Protein AF-A0AAV4U9Y9-F1 (afdb_monomer_lite)

Radius of gyration: 12.06 Å; chains: 1; bounding box: 28×24×32 Å

Secondary structure (DSSP, 8-state):
---TT-SS--EEEEE-SHHHHHHHHHTT-SEEEE--TTTTSSTTPPPGGGS-GGG-GGGHHHHHHSEEEE-

pLDDT: mean 77.05, std 12.48, range [47.72, 91.75]

Organism: Caerostris extrusa (NCBI:txid172846)

Sequence (71 aa):
MGCKNSKLPVIAKGILSGEDAKAAVECGVSAIMVSNHGGRLIEKVVSTSSIESRSFPEDADVAAKCGVLEY

Foldseek 3Di:
DDFPPDPDAAEAECDQDLVVLVVVLVRPHQEYEQDNVCCPPDPPDDHSVVRDPCVNVVPPVSVVRHYYHYD

InterPro domains:
  IPR000262 FMN-dependent dehydrogenase [PF01070] (4-50)
  IPR013785 Aldolase-type TIM barrel [G3DSA:3.20.20.70] (2-69)

Structure (mmCIF, N/CA/C/O backbone):
data_AF-A0AAV4U9Y9-F1
#
_entry.id   AF-A0AAV4U9Y9-F1
#
loop_
_atom_site.group_PDB
_atom_site.id
_atom_site.type_symbol
_atom_site.label_atom_id
_atom_site.label_alt_id
_atom_site.label_comp_id
_atom_site.label_asym_id
_atom_site.label_entity_id
_atom_site.label_seq_id
_atom_site.pdbx_PDB_ins_code
_atom_site.Cartn_x
_atom_site.Cartn_y
_atom_site.Cartn_z
_atom_site.occupancy
_atom_site.B_iso_or_equiv
_atom_site.auth_seq_id
_atom_site.auth_comp_id
_atom_site.auth_asym_id
_atom_site.auth_atom_id
_atom_site.pdbx_PDB_model_num
ATOM 1 N N . MET A 1 1 ? -10.344 0.696 9.450 1.00 49.09 1 MET A N 1
ATOM 2 C CA . MET A 1 1 ? -9.395 -0.028 10.324 1.00 49.09 1 MET A CA 1
ATOM 3 C C . MET A 1 1 ? -8.086 0.756 10.304 1.00 49.09 1 MET A C 1
ATOM 5 O O . MET A 1 1 ? -7.625 1.049 9.209 1.00 49.09 1 MET A O 1
ATOM 9 N N . GLY A 1 2 ? -7.613 1.248 11.457 1.00 60.81 2 GLY A N 1
ATOM 10 C CA . GLY A 1 2 ? -6.39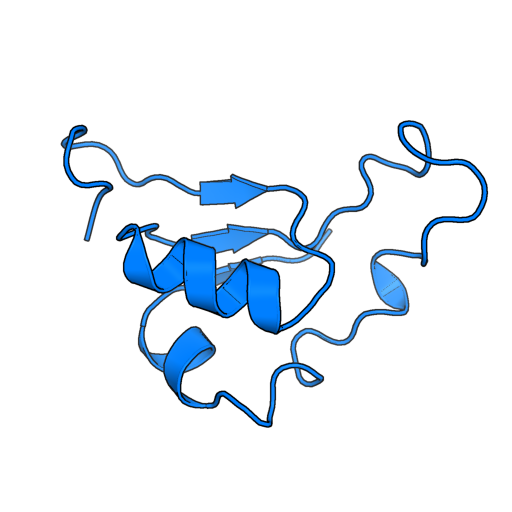4 2.069 11.590 1.00 60.81 2 GLY A CA 1
ATOM 11 C C . GLY A 1 2 ? -5.208 1.244 12.100 1.00 60.81 2 GLY A C 1
ATOM 12 O O . GLY A 1 2 ? -5.411 0.133 12.596 1.00 60.81 2 GLY A O 1
ATOM 13 N N . CYS A 1 3 ? -3.984 1.772 11.982 1.00 65.44 3 CYS A N 1
ATOM 14 C CA . CYS A 1 3 ? -2.791 1.057 12.437 1.00 65.44 3 CYS A CA 1
ATOM 15 C C . CYS A 1 3 ? -2.847 0.821 13.956 1.00 65.44 3 CYS A C 1
ATOM 17 O O . CYS A 1 3 ? -3.443 1.611 14.688 1.00 65.44 3 CYS A O 1
ATOM 19 N N . LYS A 1 4 ? -2.199 -0.243 14.451 1.00 68.50 4 LYS A N 1
ATOM 20 C CA . LYS A 1 4 ? -2.305 -0.709 15.854 1.00 68.50 4 LYS A CA 1
ATOM 21 C C . LYS A 1 4 ? -2.075 0.370 16.929 1.00 68.50 4 LYS A C 1
ATOM 23 O O . LYS A 1 4 ? -2.509 0.182 18.059 1.00 68.50 4 LYS A O 1
ATOM 28 N N . ASN A 1 5 ? -1.419 1.481 16.585 1.00 80.62 5 ASN A N 1
ATOM 29 C CA . ASN A 1 5 ? -1.052 2.555 17.505 1.00 80.62 5 ASN A CA 1
ATOM 30 C C . ASN A 1 5 ? -1.680 3.926 17.177 1.00 80.62 5 ASN A C 1
ATOM 32 O O . ASN A 1 5 ? -1.303 4.928 17.780 1.00 80.62 5 ASN A O 1
ATOM 36 N N . SER A 1 6 ? -2.615 4.002 16.223 1.00 81.75 6 SER A N 1
ATOM 37 C CA . SER A 1 6 ? -3.305 5.244 15.853 1.00 81.75 6 SER A CA 1
ATOM 38 C C . SER A 1 6 ? -4.794 5.014 15.625 1.00 81.75 6 SER A C 1
ATOM 4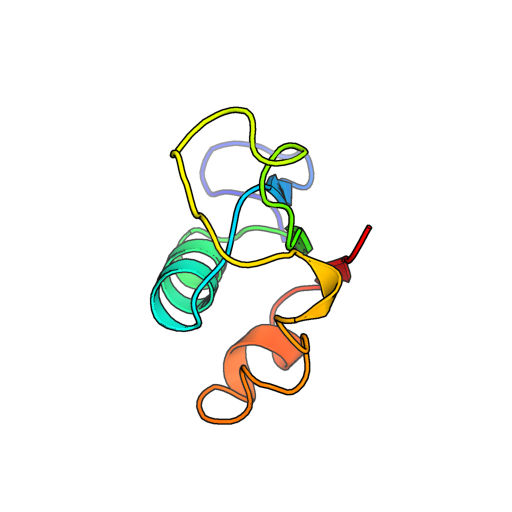0 O O . SER A 1 6 ? -5.212 4.049 14.992 1.00 81.75 6 SER A O 1
ATOM 42 N N . LYS A 1 7 ? -5.612 5.955 16.104 1.00 83.00 7 LYS A N 1
ATOM 43 C CA . LYS A 1 7 ? -7.056 5.984 15.821 1.00 83.00 7 LYS A CA 1
ATOM 44 C C . LYS A 1 7 ? -7.374 6.591 14.450 1.00 83.00 7 LYS A C 1
ATOM 46 O O . LYS A 1 7 ? -8.513 6.503 14.003 1.00 83.00 7 LYS A O 1
ATOM 51 N N . LEU A 1 8 ? -6.391 7.221 13.805 1.00 89.88 8 LEU A N 1
ATOM 52 C CA . LEU A 1 8 ? -6.538 7.788 12.469 1.00 89.88 8 LEU A CA 1
ATOM 53 C C . LEU A 1 8 ? -6.274 6.719 11.398 1.00 89.88 8 LEU A C 1
ATOM 55 O O . LEU A 1 8 ? -5.445 5.829 11.615 1.00 89.88 8 LEU A O 1
ATOM 59 N N . PRO A 1 9 ? -6.946 6.803 10.237 1.00 89.38 9 PRO A N 1
ATOM 60 C CA . PRO A 1 9 ? -6.627 5.948 9.106 1.00 89.38 9 PRO A CA 1
ATOM 61 C C . PRO A 1 9 ? -5.193 6.212 8.642 1.00 89.38 9 PRO A C 1
ATOM 63 O O . PRO A 1 9 ? -4.770 7.360 8.506 1.00 89.38 9 PRO A O 1
ATOM 66 N N . VAL A 1 10 ? -4.444 5.137 8.410 1.00 91.31 10 VAL A N 1
ATOM 67 C CA . VAL A 1 10 ? -3.050 5.204 7.957 1.00 91.31 10 VAL A CA 1
ATOM 68 C C . VAL A 1 10 ? -2.971 4.711 6.526 1.00 91.31 10 VAL A C 1
ATOM 70 O O . VAL A 1 10 ? -3.560 3.684 6.195 1.00 91.31 10 VAL A O 1
ATOM 73 N N . ILE A 1 11 ? -2.229 5.442 5.697 1.00 91.56 11 ILE A N 1
ATOM 74 C CA . ILE A 1 11 ? -1.959 5.079 4.308 1.00 91.56 11 ILE A CA 1
ATOM 75 C C . ILE A 1 11 ? -0.465 4.787 4.178 1.00 91.56 11 ILE A C 1
ATOM 77 O O . ILE A 1 11 ? 0.357 5.656 4.472 1.00 91.56 11 ILE A O 1
ATOM 81 N N . ALA A 1 12 ? -0.106 3.581 3.737 1.00 91.00 12 ALA A N 1
ATOM 82 C CA . ALA A 1 12 ? 1.279 3.246 3.414 1.00 91.00 12 ALA A CA 1
ATOM 83 C C . ALA A 1 12 ? 1.599 3.695 1.984 1.00 91.00 12 ALA A C 1
ATOM 85 O O . ALA A 1 12 ? 1.096 3.122 1.023 1.00 91.00 12 ALA A O 1
ATOM 86 N N . LYS A 1 13 ? 2.425 4.733 1.836 1.00 91.75 13 LYS A N 1
ATOM 87 C CA . LYS A 1 13 ? 2.835 5.283 0.537 1.00 91.75 13 LYS A CA 1
ATOM 88 C C . LYS A 1 13 ? 4.238 4.825 0.176 1.00 91.75 13 LYS A C 1
ATOM 90 O O . LYS A 1 13 ? 5.144 4.943 0.993 1.00 91.75 13 LYS A O 1
ATOM 95 N N . GLY A 1 14 ? 4.433 4.421 -1.075 1.00 89.38 14 GLY A N 1
ATOM 96 C CA . GLY A 1 14 ? 5.731 3.930 -1.540 1.00 89.38 14 GLY A CA 1
ATOM 97 C C . GLY A 1 14 ? 5.758 2.447 -1.877 1.00 89.38 14 GLY A C 1
ATOM 98 O O . GLY A 1 14 ? 6.834 1.924 -2.123 1.00 89.38 14 GLY A O 1
ATOM 99 N N . ILE A 1 15 ? 4.602 1.784 -1.866 1.00 89.06 15 ILE A N 1
ATOM 100 C CA . ILE A 1 15 ? 4.492 0.349 -2.127 1.00 89.06 15 ILE A CA 1
ATOM 101 C C . ILE A 1 15 ? 4.691 0.105 -3.621 1.00 89.06 15 ILE A C 1
ATOM 103 O O . ILE A 1 15 ? 3.990 0.704 -4.435 1.00 89.06 15 ILE A O 1
ATOM 107 N N . LEU A 1 16 ? 5.663 -0.738 -3.974 1.00 86.38 16 LEU A N 1
ATOM 108 C CA . LEU A 1 16 ? 6.005 -1.052 -5.367 1.00 86.38 16 LEU A CA 1
ATOM 109 C C . LEU A 1 16 ? 5.992 -2.564 -5.667 1.00 86.38 16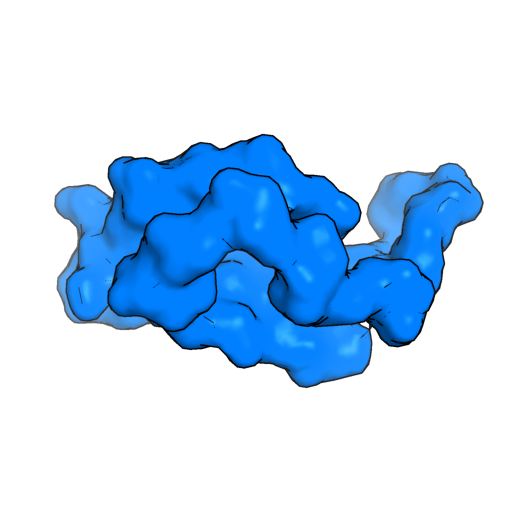 LEU A C 1
ATOM 111 O O . LEU A 1 16 ? 6.248 -2.957 -6.802 1.00 86.38 16 LEU A O 1
ATOM 115 N N . SER A 1 17 ? 5.702 -3.403 -4.670 1.00 85.56 17 SER A N 1
ATOM 116 C CA . SER A 1 17 ? 5.655 -4.866 -4.770 1.00 85.56 17 SER A CA 1
ATOM 117 C C . SER A 1 17 ? 4.453 -5.434 -4.007 1.00 85.56 17 SER A C 1
ATOM 119 O O . SER A 1 17 ? 3.886 -4.767 -3.133 1.00 85.56 17 SER A O 1
ATOM 121 N N . GLY A 1 18 ? 4.039 -6.656 -4.355 1.00 84.50 18 GLY A N 1
ATOM 122 C CA . GLY A 1 18 ? 2.928 -7.341 -3.686 1.00 84.50 18 GLY A CA 1
ATOM 123 C C . GLY A 1 18 ? 3.270 -7.760 -2.258 1.00 84.50 18 GLY A C 1
ATOM 124 O O . GLY A 1 18 ? 2.432 -7.656 -1.363 1.00 84.50 18 GLY A O 1
ATOM 125 N N . GLU A 1 19 ? 4.522 -8.135 -2.011 1.00 87.19 19 GLU A N 1
ATOM 126 C CA . GLU A 1 19 ? 5.015 -8.518 -0.690 1.00 87.19 19 GLU A CA 1
ATOM 127 C C . GLU A 1 19 ? 4.933 -7.349 0.302 1.00 87.19 19 GLU A C 1
ATOM 129 O O . GLU A 1 19 ? 4.431 -7.514 1.417 1.00 87.19 19 GLU A O 1
ATOM 134 N N . ASP A 1 20 ? 5.342 -6.147 -0.122 1.00 88.56 20 ASP A N 1
ATOM 135 C CA . ASP A 1 20 ? 5.245 -4.937 0.702 1.00 88.56 20 ASP A CA 1
ATOM 136 C C . ASP A 1 20 ? 3.780 -4.547 0.944 1.00 88.56 20 ASP A C 1
ATOM 138 O O . ASP A 1 20 ? 3.417 -4.104 2.038 1.00 88.56 20 ASP A O 1
ATOM 142 N N . ALA A 1 21 ? 2.914 -4.740 -0.058 1.00 88.50 21 ALA A N 1
ATOM 143 C CA . ALA A 1 21 ? 1.480 -4.504 0.072 1.00 88.50 21 ALA A CA 1
ATOM 144 C C . ALA A 1 21 ? 0.860 -5.418 1.141 1.00 88.50 21 ALA A C 1
ATOM 146 O O . ALA A 1 21 ? 0.137 -4.944 2.022 1.00 88.50 21 ALA A O 1
ATOM 147 N N . LYS A 1 22 ? 1.192 -6.712 1.117 1.00 88.31 22 LYS A N 1
ATOM 148 C CA . LYS A 1 22 ? 0.733 -7.700 2.098 1.00 88.31 22 LYS A CA 1
ATOM 149 C C . LYS A 1 22 ? 1.204 -7.363 3.509 1.00 88.31 22 LYS A C 1
ATOM 151 O O . LYS A 1 22 ? 0.385 -7.295 4.428 1.00 88.31 22 LYS A O 1
ATOM 156 N N . ALA A 1 23 ? 2.489 -7.049 3.669 1.00 89.50 23 ALA A N 1
ATOM 157 C CA . ALA A 1 23 ? 3.051 -6.634 4.952 1.00 89.50 23 ALA A CA 1
ATOM 158 C C . ALA A 1 23 ? 2.365 -5.368 5.503 1.00 89.50 23 ALA A C 1
ATOM 160 O O . ALA A 1 23 ? 2.068 -5.277 6.699 1.00 89.50 23 ALA A O 1
ATOM 161 N N . ALA A 1 24 ? 2.051 -4.396 4.639 1.00 89.19 24 ALA A N 1
ATOM 162 C CA . ALA A 1 24 ? 1.341 -3.184 5.038 1.00 89.19 24 ALA A CA 1
ATOM 163 C C . ALA A 1 24 ? -0.085 -3.488 5.531 1.00 89.19 24 ALA A C 1
ATOM 165 O O . ALA A 1 24 ? -0.504 -2.967 6.571 1.00 89.19 24 ALA A O 1
ATOM 166 N N . VAL A 1 25 ? -0.818 -4.367 4.842 1.00 88.19 25 VAL A N 1
ATOM 167 C CA . VAL A 1 25 ? -2.158 -4.810 5.265 1.00 88.19 25 VAL A CA 1
ATOM 168 C C . VAL A 1 25 ? -2.116 -5.522 6.615 1.00 88.19 25 VAL A C 1
ATOM 170 O O . VAL A 1 25 ? -2.935 -5.220 7.485 1.00 88.19 25 VAL A O 1
ATOM 173 N N . GLU A 1 26 ? -1.146 -6.408 6.842 1.00 88.31 26 GLU A N 1
ATOM 174 C CA . GLU A 1 26 ? -0.958 -7.093 8.132 1.00 88.31 26 GLU A CA 1
ATOM 175 C C . GLU A 1 26 ? -0.664 -6.117 9.288 1.00 88.31 26 GLU A C 1
ATOM 177 O O . GLU A 1 26 ? -1.026 -6.367 10.445 1.00 88.31 26 GLU A O 1
ATOM 182 N N . CYS A 1 27 ? -0.080 -4.956 8.982 1.00 88.12 27 CYS A N 1
ATOM 183 C CA . CYS A 1 27 ? 0.122 -3.864 9.937 1.00 88.12 27 CYS A CA 1
ATOM 184 C C . CYS A 1 27 ? -1.154 -3.046 10.231 1.00 88.12 27 CYS A C 1
ATOM 186 O O . CYS A 1 27 ? -1.155 -2.218 11.152 1.00 88.12 27 CYS A O 1
ATOM 188 N N . GLY A 1 28 ? -2.247 -3.284 9.502 1.00 88.25 28 GLY A N 1
ATOM 189 C CA . GLY A 1 28 ? -3.549 -2.649 9.713 1.00 88.25 28 GLY A CA 1
ATOM 190 C C . GLY A 1 28 ? -3.701 -1.283 9.043 1.00 88.25 28 GLY A C 1
ATOM 191 O O . GLY A 1 28 ? -4.423 -0.429 9.562 1.00 88.25 28 GLY A O 1
ATOM 192 N N . VAL A 1 29 ? -3.012 -1.038 7.924 1.00 90.12 29 VAL A N 1
ATOM 193 C CA . VAL A 1 29 ? -3.216 0.193 7.143 1.00 90.12 29 VAL A CA 1
ATOM 194 C C . VAL A 1 29 ? -4.622 0.229 6.541 1.00 90.12 29 VAL A C 1
ATOM 196 O O . VAL A 1 29 ? -5.200 -0.794 6.185 1.00 90.12 29 VAL A O 1
ATOM 199 N N . SER A 1 30 ? -5.188 1.427 6.424 1.00 90.56 30 SER A N 1
ATOM 200 C CA . SER A 1 30 ? -6.492 1.636 5.788 1.00 90.56 30 SER A CA 1
ATOM 201 C C . SER A 1 30 ? -6.397 1.599 4.265 1.00 90.56 30 SER A C 1
ATOM 203 O O . SER A 1 30 ? -7.367 1.242 3.597 1.00 90.56 30 SER A O 1
ATOM 205 N N . ALA A 1 31 ? -5.240 1.983 3.725 1.00 90.19 31 ALA A N 1
ATOM 206 C CA . ALA A 1 31 ? -4.952 1.938 2.303 1.00 90.19 31 ALA A CA 1
ATOM 207 C C . ALA A 1 31 ? -3.447 1.824 2.032 1.00 90.19 31 ALA A C 1
ATOM 209 O O . ALA A 1 31 ? -2.614 2.175 2.875 1.00 90.19 31 ALA A O 1
ATOM 210 N N . ILE A 1 32 ? -3.117 1.396 0.822 1.00 90.25 32 ILE A N 1
ATOM 211 C CA . ILE A 1 32 ? -1.780 1.471 0.239 1.00 90.25 32 ILE A CA 1
ATOM 212 C C . ILE A 1 32 ? -1.783 2.470 -0.919 1.00 90.25 32 ILE A C 1
ATOM 214 O O . ILE A 1 32 ? -2.785 2.633 -1.614 1.00 90.25 32 ILE A O 1
ATOM 218 N N . MET A 1 33 ? -0.659 3.150 -1.126 1.00 89.81 33 MET A N 1
ATOM 219 C CA . MET A 1 33 ? -0.455 4.073 -2.236 1.00 89.81 33 MET A CA 1
ATOM 220 C C . MET A 1 33 ? 0.782 3.666 -3.034 1.00 89.81 33 MET A C 1
ATOM 222 O O . MET A 1 33 ? 1.918 3.761 -2.541 1.00 89.81 33 MET A O 1
ATOM 226 N N . VAL A 1 34 ? 0.542 3.260 -4.280 1.00 87.88 34 VAL A N 1
ATOM 227 C CA . VAL A 1 34 ? 1.588 2.954 -5.255 1.00 87.88 34 VAL A CA 1
ATOM 228 C C . VAL A 1 34 ? 2.221 4.274 -5.672 1.00 87.88 34 VAL A C 1
ATOM 230 O O . VAL A 1 34 ? 1.550 5.184 -6.152 1.00 87.88 34 VAL A O 1
ATOM 233 N N . SER A 1 35 ? 3.507 4.450 -5.382 1.00 87.25 35 SER A N 1
ATOM 234 C CA . SER A 1 35 ? 4.205 5.700 -5.690 1.00 87.25 35 SER A CA 1
ATOM 235 C C . SER A 1 35 ? 5.707 5.501 -5.604 1.00 87.25 35 SER A C 1
ATOM 237 O O . SER A 1 35 ? 6.231 5.214 -4.532 1.00 87.25 35 SER A O 1
ATOM 239 N N . ASN A 1 36 ? 6.442 5.856 -6.645 1.00 85.88 36 ASN A N 1
ATOM 240 C CA . ASN A 1 36 ? 7.903 5.821 -6.611 1.00 85.88 36 ASN A CA 1
ATOM 241 C C . ASN A 1 36 ? 8.571 7.143 -6.155 1.00 85.88 36 ASN A C 1
ATOM 243 O O . ASN A 1 36 ? 9.749 7.381 -6.422 1.00 85.88 36 ASN A O 1
ATOM 247 N N . HIS A 1 37 ? 7.817 8.045 -5.507 1.00 88.12 37 HIS A N 1
ATOM 248 C CA . HIS A 1 37 ? 8.263 9.400 -5.129 1.00 88.12 37 HIS A CA 1
ATOM 249 C C . HIS A 1 37 ? 8.720 10.284 -6.310 1.00 88.12 37 HIS A C 1
ATOM 251 O O . HIS A 1 37 ? 9.429 11.278 -6.118 1.00 88.12 37 HIS A O 1
ATOM 257 N N . GLY A 1 38 ? 8.282 9.973 -7.531 1.00 81.25 38 GLY A N 1
ATOM 258 C CA . GLY A 1 38 ? 8.723 10.652 -8.748 1.00 81.25 38 GLY A CA 1
ATOM 259 C C . GLY A 1 38 ? 10.150 10.270 -9.147 1.00 81.25 38 GLY A C 1
ATOM 260 O O . GLY A 1 38 ? 10.867 11.108 -9.678 1.00 81.25 38 GLY A O 1
ATOM 261 N N . GLY A 1 39 ? 10.593 9.053 -8.811 1.00 79.00 39 GLY A N 1
ATOM 262 C CA . GLY A 1 39 ? 11.913 8.525 -9.178 1.00 79.00 39 GLY A CA 1
ATOM 263 C C . GLY A 1 39 ? 13.100 9.109 -8.401 1.00 79.00 39 GLY A C 1
ATOM 264 O O . GLY A 1 39 ? 14.240 8.916 -8.802 1.00 79.00 39 GLY A O 1
ATOM 265 N N . ARG A 1 40 ? 12.858 9.828 -7.296 1.00 79.69 40 ARG A N 1
ATOM 266 C CA . ARG A 1 40 ? 13.895 10.570 -6.546 1.00 79.69 40 ARG A CA 1
ATOM 267 C C . ARG A 1 40 ? 14.609 9.779 -5.447 1.00 79.69 40 ARG A C 1
ATOM 269 O O . ARG A 1 40 ? 15.535 10.307 -4.845 1.00 79.69 40 ARG A O 1
ATOM 276 N N . LEU A 1 4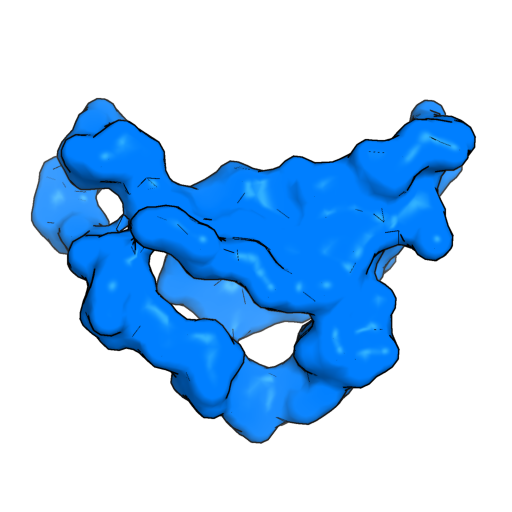1 ? 14.147 8.569 -5.135 1.00 70.12 41 LEU A N 1
ATOM 277 C CA . LEU A 1 41 ? 14.702 7.767 -4.037 1.00 70.12 41 LEU A CA 1
ATOM 278 C C . LEU A 1 41 ? 15.746 6.755 -4.508 1.00 70.12 41 LEU A C 1
ATOM 280 O O . LEU A 1 41 ? 16.811 6.660 -3.914 1.00 70.12 41 LEU A O 1
ATOM 284 N N . ILE A 1 42 ? 15.434 5.995 -5.556 1.00 72.69 42 ILE A N 1
ATOM 285 C CA . ILE A 1 42 ? 16.276 4.907 -6.053 1.00 72.69 42 ILE A CA 1
ATOM 286 C C . ILE A 1 42 ? 16.438 5.125 -7.553 1.00 72.69 42 ILE A C 1
ATOM 288 O O . ILE A 1 42 ? 15.438 5.235 -8.270 1.00 72.69 42 ILE A O 1
ATOM 292 N N . GLU A 1 43 ? 17.678 5.224 -8.033 1.00 62.25 43 GLU A N 1
ATOM 293 C CA . GLU A 1 43 ? 17.926 5.325 -9.471 1.00 62.25 43 GLU A CA 1
ATOM 294 C C . GLU A 1 43 ? 17.373 4.079 -10.181 1.00 62.25 43 GLU A C 1
ATOM 296 O O . GLU A 1 43 ? 17.601 2.952 -9.743 1.00 62.25 43 GLU A O 1
ATOM 301 N N . LYS A 1 44 ? 16.643 4.286 -11.288 1.00 63.47 44 LYS A N 1
ATOM 302 C CA . LYS A 1 44 ? 15.994 3.235 -12.102 1.00 63.47 44 LYS A CA 1
ATOM 303 C C . LYS A 1 44 ? 14.906 2.420 -11.392 1.00 63.47 44 LYS A C 1
ATOM 305 O O . LYS A 1 44 ? 14.663 1.271 -11.757 1.00 63.47 44 LYS A O 1
ATOM 310 N N . VAL A 1 45 ? 14.213 2.998 -10.415 1.00 69.12 45 VAL A N 1
ATOM 311 C CA . VAL A 1 45 ? 12.996 2.369 -9.893 1.00 69.12 45 VAL A CA 1
ATOM 312 C C . VAL A 1 45 ? 11.896 2.362 -10.965 1.00 69.12 45 VAL A C 1
ATOM 314 O O . VAL A 1 45 ? 11.807 3.284 -11.781 1.00 69.12 45 VAL A O 1
ATOM 317 N N . VAL A 1 46 ? 11.061 1.323 -10.967 1.00 73.50 46 VAL A N 1
ATOM 318 C CA . VAL A 1 46 ? 9.934 1.185 -11.902 1.00 73.50 46 VAL A CA 1
ATOM 319 C C . VAL A 1 46 ? 9.026 2.421 -11.877 1.00 73.50 46 VAL A C 1
AT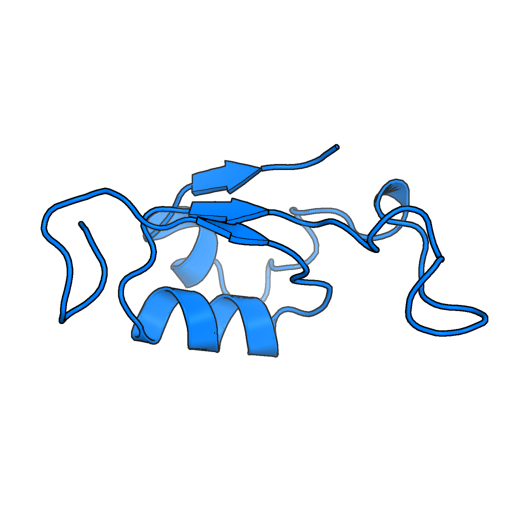OM 321 O O . VAL A 1 46 ? 8.850 3.073 -10.839 1.00 73.50 46 VAL A O 1
ATOM 324 N N . SER A 1 47 ? 8.460 2.788 -13.031 1.00 68.62 47 SER A N 1
ATOM 325 C CA . SER A 1 47 ? 7.478 3.872 -13.079 1.00 68.62 47 SER A CA 1
ATOM 326 C C . SER A 1 47 ? 6.225 3.455 -12.315 1.00 68.62 47 SER A C 1
ATOM 328 O O . SER A 1 47 ? 5.781 2.317 -12.441 1.00 68.62 47 SER A O 1
ATOM 330 N N . THR A 1 48 ? 5.630 4.379 -11.552 1.00 63.53 48 THR A N 1
ATOM 331 C CA . THR A 1 48 ? 4.377 4.112 -10.826 1.00 63.53 48 THR A CA 1
ATOM 332 C C . THR A 1 48 ? 3.305 3.551 -11.762 1.00 63.53 48 THR A C 1
ATOM 334 O O . THR A 1 48 ? 2.661 2.569 -11.433 1.00 63.53 48 THR A O 1
ATOM 337 N N . SER A 1 49 ? 3.200 4.107 -12.973 1.00 69.06 49 SER A N 1
ATOM 338 C CA . SER A 1 49 ? 2.259 3.671 -14.010 1.00 69.06 49 SER A CA 1
ATOM 339 C C . SER A 1 49 ? 2.535 2.288 -14.602 1.00 69.06 49 SER A C 1
ATOM 341 O O . SER A 1 49 ? 1.657 1.727 -15.243 1.00 69.06 49 SER A O 1
ATOM 343 N N . SER A 1 50 ? 3.751 1.753 -14.452 1.00 68.62 50 SER A N 1
ATOM 344 C CA . SER A 1 50 ? 4.078 0.401 -14.922 1.00 68.62 50 SER A CA 1
ATOM 345 C C . SER A 1 50 ? 3.689 -0.664 -13.900 1.00 68.62 50 SER A C 1
ATOM 347 O O . SER A 1 50 ? 3.685 -1.848 -14.236 1.00 68.62 50 SER A O 1
ATOM 349 N N . ILE A 1 51 ? 3.401 -0.266 -12.661 1.00 68.88 51 ILE A N 1
ATOM 350 C CA . ILE A 1 51 ? 2.861 -1.155 -11.645 1.00 68.88 51 ILE A CA 1
ATOM 351 C C . ILE A 1 51 ? 1.353 -1.081 -11.781 1.00 68.88 51 ILE A C 1
ATOM 353 O O . ILE A 1 51 ? 0.729 -0.128 -11.326 1.00 68.88 51 ILE A O 1
ATOM 357 N N . GLU A 1 52 ? 0.757 -2.084 -12.408 1.00 65.38 52 GLU A N 1
ATOM 358 C CA . GLU A 1 52 ? -0.694 -2.179 -12.360 1.00 65.38 52 GLU A CA 1
ATOM 359 C C . GLU A 1 52 ? -1.094 -2.558 -10.929 1.00 65.38 52 GLU A C 1
ATOM 361 O O . GLU A 1 52 ? -0.654 -3.588 -10.421 1.00 65.38 52 GLU A O 1
ATOM 366 N N . SER A 1 53 ? -1.968 -1.794 -10.270 1.00 58.84 53 SER A N 1
ATOM 367 C CA . SER A 1 53 ? -2.600 -2.231 -9.007 1.00 58.84 53 SER A CA 1
ATOM 368 C C . SER A 1 53 ? -3.285 -3.591 -9.125 1.00 58.84 53 SER A C 1
ATOM 370 O O . SER A 1 53 ? -3.447 -4.315 -8.144 1.00 58.84 53 SER A O 1
ATOM 372 N N . ARG A 1 54 ? -3.674 -3.970 -10.344 1.00 57.00 54 ARG A N 1
ATOM 373 C CA . ARG A 1 54 ? -4.226 -5.284 -10.667 1.00 57.00 54 ARG A CA 1
ATOM 374 C C . ARG A 1 54 ? -3.176 -6.392 -10.761 1.00 57.00 54 ARG A C 1
ATOM 376 O O . ARG A 1 54 ? -3.588 -7.545 -10.772 1.00 57.00 54 ARG A O 1
ATOM 383 N N . SER A 1 55 ? -1.883 -6.042 -10.796 1.00 59.81 55 SER 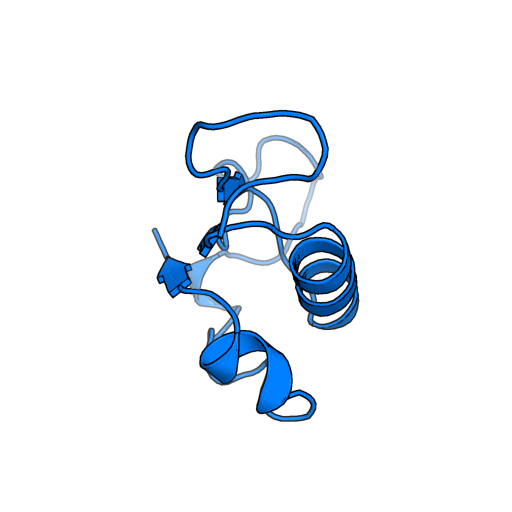A N 1
ATOM 384 C CA . SER A 1 55 ? -0.694 -6.912 -10.717 1.00 59.81 55 SER A CA 1
ATOM 385 C C . SER A 1 55 ? -0.295 -7.276 -9.272 1.00 59.81 55 SER A C 1
ATOM 387 O O . SER A 1 55 ? 0.686 -7.986 -9.075 1.00 59.81 55 SER A O 1
ATOM 389 N N . PHE A 1 56 ? -1.149 -6.973 -8.284 1.00 62.75 56 PHE A N 1
ATOM 390 C CA . PHE A 1 56 ? -1.193 -7.687 -6.998 1.00 62.75 56 PHE A CA 1
ATOM 391 C C . PHE A 1 56 ? -2.115 -8.948 -6.979 1.00 62.75 56 PHE A C 1
ATOM 393 O O . PHE A 1 56 ? -2.604 -9.300 -5.905 1.00 62.75 56 PHE A O 1
ATOM 400 N N . PRO A 1 57 ? -2.433 -9.647 -8.101 1.00 47.72 57 PRO A N 1
ATOM 401 C CA . PRO A 1 57 ? -3.552 -10.575 -8.204 1.00 47.72 57 PRO A CA 1
ATOM 402 C C . PRO A 1 57 ? -3.268 -11.918 -7.534 1.00 47.72 57 PRO A C 1
ATOM 404 O O . PRO A 1 57 ? -4.201 -12.697 -7.366 1.00 47.72 57 PRO A O 1
ATOM 407 N N . GLU A 1 58 ? -2.025 -12.199 -7.130 1.00 51.16 58 GLU A N 1
ATOM 408 C CA . GLU A 1 58 ? -1.741 -13.364 -6.286 1.00 51.16 58 GLU A CA 1
ATOM 409 C C . GLU A 1 58 ? -2.239 -13.166 -4.842 1.00 51.16 58 GLU A C 1
ATOM 411 O O . GLU A 1 58 ? -2.495 -14.147 -4.148 1.00 51.16 58 GLU A O 1
ATOM 416 N N . ASP A 1 59 ? -2.518 -11.926 -4.419 1.00 55.19 59 ASP A N 1
ATOM 417 C CA . ASP A 1 59 ? -3.116 -11.603 -3.124 1.00 55.19 59 ASP A CA 1
ATOM 418 C C . ASP A 1 59 ? -4.420 -10.802 -3.314 1.00 55.19 59 ASP A C 1
ATOM 420 O O . ASP A 1 59 ? -4.537 -9.644 -2.905 1.00 55.19 59 ASP A O 1
ATOM 424 N N . ALA A 1 60 ? -5.464 -11.436 -3.868 1.00 55.81 60 ALA A N 1
ATOM 425 C CA . ALA A 1 60 ? -6.853 -10.928 -3.833 1.00 55.81 60 ALA A CA 1
ATOM 426 C C . ALA A 1 60 ? -7.290 -10.442 -2.425 1.00 55.81 60 ALA A C 1
ATOM 428 O O . ALA A 1 60 ? -8.187 -9.614 -2.266 1.00 55.81 60 ALA A O 1
ATOM 429 N N . ASP A 1 61 ? -6.593 -10.938 -1.408 1.00 65.94 61 ASP A N 1
ATOM 430 C CA . ASP A 1 61 ? -6.657 -10.591 0.001 1.00 65.94 61 ASP A CA 1
ATOM 431 C C . ASP A 1 61 ? -6.315 -9.114 0.312 1.00 65.94 61 ASP A C 1
ATOM 433 O O . ASP A 1 61 ? -6.936 -8.515 1.189 1.00 65.94 61 ASP A O 1
ATOM 437 N N . VAL A 1 62 ? -5.376 -8.486 -0.410 1.00 70.62 62 VAL A N 1
ATOM 438 C CA . VAL A 1 62 ? -4.937 -7.096 -0.158 1.00 70.62 62 VAL A CA 1
ATOM 439 C C . VAL A 1 62 ? -6.018 -6.093 -0.553 1.00 70.62 62 VAL A C 1
ATOM 441 O O . VAL A 1 62 ? -6.407 -5.249 0.259 1.00 70.62 62 VAL A O 1
ATOM 444 N N . ALA A 1 63 ? -6.546 -6.218 -1.774 1.00 64.38 63 ALA A N 1
ATOM 445 C CA . ALA A 1 63 ? -7.611 -5.351 -2.280 1.00 64.38 63 ALA A CA 1
ATOM 446 C C . ALA A 1 63 ? -8.936 -5.545 -1.518 1.00 64.38 63 ALA A C 1
ATOM 448 O O . ALA A 1 63 ? -9.749 -4.627 -1.440 1.00 64.38 63 ALA A O 1
ATOM 449 N N . ALA A 1 64 ? -9.146 -6.723 -0.918 1.00 68.62 64 ALA A N 1
ATOM 450 C CA . ALA A 1 64 ? -10.297 -6.993 -0.059 1.00 68.62 64 ALA A CA 1
ATOM 451 C C . ALA A 1 64 ? -10.176 -6.358 1.341 1.00 68.62 64 ALA A C 1
ATOM 453 O O . ALA A 1 64 ? -11.192 -6.127 1.999 1.00 68.62 64 ALA A O 1
ATOM 454 N N . LYS A 1 65 ? -8.952 -6.085 1.815 1.00 74.69 65 LYS A N 1
ATOM 455 C CA . LYS A 1 65 ? -8.675 -5.646 3.195 1.00 74.69 65 LYS A CA 1
ATOM 456 C C . LYS A 1 65 ? -8.343 -4.159 3.332 1.00 74.69 65 LYS A C 1
ATOM 458 O O . LYS A 1 65 ? -8.490 -3.620 4.430 1.00 74.69 65 LYS A O 1
ATOM 463 N N . CYS A 1 66 ? -7.909 -3.489 2.264 1.00 79.62 66 CYS A N 1
ATOM 464 C CA . CYS A 1 66 ? -7.561 -2.066 2.286 1.00 79.62 66 CYS A CA 1
ATOM 465 C C . CYS A 1 66 ? -7.805 -1.385 0.928 1.00 79.62 66 CYS A C 1
ATOM 467 O O . CYS A 1 66 ? -7.900 -2.045 -0.104 1.00 79.62 66 CYS A O 1
ATOM 469 N N . GLY A 1 67 ? -7.908 -0.052 0.922 1.00 82.94 67 GLY A N 1
ATOM 470 C CA . GLY A 1 67 ? -7.988 0.707 -0.329 1.00 82.94 67 GLY A CA 1
ATOM 471 C C . GLY A 1 67 ? -6.653 0.712 -1.082 1.00 82.94 67 GLY A C 1
ATOM 472 O O . GLY A 1 67 ? -5.597 0.800 -0.460 1.00 82.94 67 GLY A O 1
ATOM 473 N N . VAL A 1 68 ? -6.688 0.676 -2.413 1.00 82.88 68 VAL A N 1
ATOM 474 C CA . VAL A 1 68 ? -5.495 0.848 -3.259 1.00 82.88 68 VAL A CA 1
ATOM 475 C C . VAL A 1 68 ? -5.600 2.185 -3.985 1.00 82.88 68 VAL A C 1
ATOM 477 O O . VAL A 1 68 ? -6.616 2.468 -4.617 1.00 82.88 68 VAL A O 1
ATOM 480 N N . LEU A 1 69 ? -4.571 3.022 -3.852 1.00 82.56 69 LEU A N 1
ATOM 481 C CA . LEU A 1 69 ? -4.484 4.349 -4.459 1.00 82.56 69 LEU A CA 1
ATOM 482 C C . LEU A 1 69 ? -3.290 4.416 -5.417 1.00 82.56 69 LEU A C 1
ATOM 484 O O . LEU A 1 69 ? -2.208 3.914 -5.105 1.00 82.56 69 LEU A O 1
ATOM 488 N N . GLU A 1 70 ? -3.468 5.100 -6.541 1.00 76.06 70 GLU A N 1
ATOM 489 C CA . GLU A 1 70 ? -2.436 5.331 -7.556 1.00 76.06 70 GLU A CA 1
ATOM 490 C C . GLU A 1 70 ? -2.323 6.833 -7.859 1.00 76.06 70 GLU A C 1
ATOM 492 O O . GLU A 1 70 ? -3.305 7.573 -7.733 1.00 76.06 70 GLU A O 1
ATOM 497 N N . TYR A 1 71 ? -1.121 7.281 -8.235 1.00 65.81 71 TYR A N 1
ATOM 498 C CA . TYR A 1 71 ? -0.854 8.618 -8.774 1.00 65.81 71 TYR A CA 1
ATOM 499 C C . TYR A 1 71 ? 0.236 8.567 -9.847 1.00 65.81 71 TYR A C 1
ATOM 501 O O . TYR A 1 71 ? 1.303 7.966 -9.570 1.00 65.81 71 TYR A O 1
#